Protein AF-X1DF07-F1 (afdb_monomer)

Sequence (150 aa):
TLLMLFEKPSLRTRISFETGMQQLGGHAIFYSIKDSPLGKKENISDTAKVASRFVNIIAARVFKRQDIWDLVKYADVPVINMLDDFAHPCQILGDFQTINEKKGRLDNFKLSYFGDANNNVTYDLMRMCAMFGLRMDVACPKNPDYSPDQ

Secondary structure (DSSP, 8-state):
-EEEEESS--HHHHHHHHHHHHHTT--EEEEESTTSSBTTTB-HHHHHHHHHTT-SEEEEE-S-HHHHHHHHHH-SS-EEEEE-SS--HHHHHHHHHHHHHHHS-SSS-EEEEES--SSHHHHHHHHHHHHHT-EEEEE--SSGGGSPP-

Organism: NCBI:txid412755

Solvent-accessible surface area (backbone atoms only — not comparable to full-atom values): 8248 Å² total; per-residue (Å²): 70,35,39,35,42,31,61,57,91,56,68,68,65,48,54,52,53,42,50,52,33,43,75,73,74,43,46,56,44,84,39,60,39,80,85,40,54,59,84,76,81,35,52,62,54,59,52,23,44,57,45,42,75,77,35,61,31,40,33,37,25,43,63,54,59,64,58,57,53,44,33,53,73,40,28,87,38,58,67,43,64,62,27,30,63,65,38,27,55,58,57,47,53,54,52,50,51,50,42,29,73,76,67,75,46,84,59,99,57,74,48,77,49,78,45,70,34,54,38,15,60,48,46,36,47,52,52,51,26,59,75,57,74,37,54,69,48,80,48,47,62,100,43,76,85,22,37,60,86,130

Nearest PDB structures (foldseek):
  4nf2-assembly1_C  TM=9.649E-01  e=4.521E-14  Bacillus anthracis str. 'Ames Ancestor'
  2p2g-assembly2_E  TM=9.588E-01  e=5.136E-14  Mycobacterium tuberculosis H37Rv
  7nnv-assembly2_F  TM=9.599E-01  e=7.533E-14  Mycobacterium tuberculosis H37Rv
  1vlv-assembly1_A  TM=9.461E-01  e=4.220E-13  Thermotoga maritima
  2otc-assembly1_A  TM=9.390E-01  e=5.420E-12  Escherichia coli BL21(DE3)

Structure (mmCIF, N/CA/C/O backbone):
data_AF-X1DF07-F1
#
_entry.id   AF-X1DF07-F1
#
loop_
_atom_site.group_PDB
_atom_site.id
_atom_site.type_symbol
_atom_site.label_atom_id
_atom_site.label_alt_id
_atom_site.label_comp_id
_atom_site.label_asym_id
_atom_site.label_entity_id
_atom_site.label_seq_id
_atom_site.pdbx_PDB_ins_code
_atom_site.Cartn_x
_atom_site.Cartn_y
_atom_site.Cartn_z
_atom_site.occupancy
_atom_site.B_iso_or_equiv
_atom_site.auth_seq_id
_atom_site.auth_comp_id
_atom_site.auth_asym_id
_atom_site.auth_atom_id
_atom_site.pdbx_PDB_model_num
ATOM 1 N N . THR A 1 1 ? 15.575 -7.405 -0.188 1.00 98.06 1 THR A N 1
ATOM 2 C CA . THR A 1 1 ? 15.433 -6.071 -0.806 1.00 98.06 1 THR A CA 1
ATOM 3 C C . THR A 1 1 ? 14.002 -5.822 -1.233 1.00 98.06 1 THR A C 1
ATOM 5 O O . THR A 1 1 ? 13.389 -6.724 -1.794 1.00 98.06 1 THR A O 1
ATOM 8 N N . LEU A 1 2 ? 13.481 -4.625 -0.966 1.00 98.69 2 LEU A N 1
ATOM 9 C CA . LEU A 1 2 ? 12.159 -4.136 -1.367 1.00 98.69 2 LEU A CA 1
ATOM 10 C C . LEU A 1 2 ? 12.318 -3.100 -2.490 1.00 98.69 2 LEU A C 1
ATOM 12 O O . LEU A 1 2 ? 13.014 -2.110 -2.288 1.00 98.69 2 LEU A O 1
ATOM 16 N N . LEU A 1 3 ? 11.675 -3.289 -3.642 1.00 98.31 3 LEU A N 1
ATOM 17 C CA . LEU A 1 3 ? 11.550 -2.239 -4.661 1.00 98.31 3 LEU A CA 1
ATOM 18 C C . LEU A 1 3 ? 10.260 -1.458 -4.428 1.00 98.31 3 LEU A C 1
ATOM 20 O O . LEU A 1 3 ? 9.189 -2.054 -4.416 1.00 98.31 3 LEU A O 1
ATOM 24 N N . MET A 1 4 ? 10.346 -0.138 -4.286 1.00 97.81 4 MET A N 1
ATOM 25 C CA . MET A 1 4 ? 9.187 0.733 -4.109 1.00 97.81 4 MET A CA 1
ATOM 26 C C . MET A 1 4 ? 8.986 1.621 -5.338 1.00 97.81 4 MET A C 1
ATOM 28 O O . MET A 1 4 ? 9.713 2.595 -5.540 1.00 97.81 4 MET A O 1
ATOM 32 N N . LEU A 1 5 ? 7.976 1.296 -6.138 1.00 96.25 5 LEU A N 1
ATOM 33 C CA . LEU A 1 5 ? 7.575 2.036 -7.328 1.00 96.25 5 LEU A CA 1
ATOM 34 C C . LEU A 1 5 ? 6.592 3.155 -6.952 1.00 96.25 5 LEU A C 1
ATOM 36 O O . LEU A 1 5 ? 5.535 2.890 -6.378 1.00 96.25 5 LEU A O 1
ATOM 40 N N . PHE A 1 6 ? 6.922 4.404 -7.286 1.00 96.00 6 PHE A N 1
ATOM 41 C CA . PHE A 1 6 ? 6.096 5.576 -6.986 1.00 96.00 6 PHE A CA 1
ATOM 42 C C . PHE A 1 6 ? 5.747 6.366 -8.245 1.00 96.00 6 PHE A C 1
ATOM 44 O O . PHE A 1 6 ? 6.590 7.053 -8.819 1.00 96.00 6 PHE A O 1
ATOM 51 N N . GLU A 1 7 ? 4.475 6.342 -8.621 1.00 93.38 7 GLU A N 1
ATOM 52 C CA . GLU A 1 7 ? 3.907 7.234 -9.633 1.00 93.38 7 GLU A CA 1
ATOM 53 C C . GLU A 1 7 ? 3.365 8.528 -9.002 1.00 93.38 7 GLU A C 1
ATOM 55 O O . GLU A 1 7 ? 3.517 9.619 -9.551 1.00 93.38 7 GLU A O 1
ATOM 60 N N . LYS A 1 8 ? 2.806 8.421 -7.786 1.00 88.12 8 LYS A N 1
ATOM 61 C CA . LYS A 1 8 ? 2.331 9.550 -6.969 1.00 88.12 8 LYS A CA 1
ATOM 62 C C . LYS A 1 8 ? 3.280 9.776 -5.788 1.00 88.12 8 LYS A C 1
ATOM 64 O O . LYS A 1 8 ? 3.489 8.837 -5.016 1.00 88.12 8 LYS A O 1
ATOM 69 N N . PRO A 1 9 ? 3.803 10.995 -5.562 1.00 89.00 9 PRO A N 1
ATOM 70 C CA . PRO A 1 9 ? 4.661 11.258 -4.410 1.00 89.00 9 PRO A CA 1
ATOM 71 C C . PRO A 1 9 ? 3.900 11.056 -3.087 1.00 89.00 9 PRO A C 1
ATOM 73 O O . PRO A 1 9 ? 2.706 11.341 -2.988 1.00 89.00 9 PRO A O 1
ATOM 76 N N . SER A 1 10 ? 4.588 10.558 -2.055 1.00 92.25 10 SER A N 1
ATOM 77 C CA . SER A 1 10 ? 4.038 10.419 -0.700 1.00 92.25 10 SER A CA 1
ATOM 78 C C . SER A 1 10 ? 5.143 10.341 0.345 1.00 92.25 10 SER A C 1
ATOM 80 O O . SER A 1 10 ? 5.956 9.418 0.322 1.00 92.25 10 SER A O 1
ATOM 82 N N . LEU A 1 11 ? 5.140 11.282 1.292 1.00 94.25 11 LEU A N 1
ATOM 83 C CA . LEU A 1 11 ? 6.105 11.303 2.391 1.00 94.25 11 LEU A CA 1
ATOM 84 C C . LEU A 1 11 ? 5.874 10.139 3.365 1.00 94.25 11 LEU A C 1
ATOM 86 O O . LEU A 1 11 ? 6.793 9.373 3.641 1.00 94.25 11 LEU A O 1
ATOM 90 N N . ARG A 1 12 ? 4.635 9.987 3.857 1.00 96.06 12 ARG A N 1
ATOM 91 C CA . ARG A 1 12 ? 4.288 8.992 4.887 1.00 96.06 12 ARG A CA 1
ATOM 92 C C . ARG A 1 12 ? 4.524 7.570 4.399 1.00 96.06 12 ARG A C 1
ATOM 94 O O . ARG A 1 12 ? 5.174 6.790 5.084 1.00 96.06 12 ARG A O 1
ATOM 101 N N . THR A 1 13 ? 4.034 7.252 3.203 1.00 95.75 13 THR A N 1
ATOM 102 C CA . THR A 1 13 ? 4.203 5.922 2.606 1.00 95.75 13 THR A CA 1
ATOM 103 C C . THR A 1 13 ? 5.678 5.606 2.395 1.00 95.75 13 THR A C 1
ATOM 105 O O . THR A 1 13 ? 6.125 4.541 2.793 1.00 95.75 13 THR A O 1
ATOM 108 N N . ARG A 1 14 ? 6.458 6.541 1.836 1.00 96.69 14 ARG A N 1
ATOM 109 C CA . ARG A 1 14 ? 7.886 6.313 1.608 1.00 96.69 14 ARG A CA 1
ATOM 110 C C . ARG A 1 14 ? 8.634 6.072 2.915 1.00 96.69 14 ARG A C 1
ATOM 112 O O . ARG A 1 14 ? 9.266 5.035 3.055 1.00 96.69 14 ARG A O 1
ATOM 119 N N . ILE A 1 15 ? 8.544 7.003 3.868 1.00 97.69 15 ILE A N 1
ATOM 120 C CA . ILE A 1 15 ? 9.321 6.913 5.111 1.00 97.69 15 ILE A CA 1
ATOM 121 C C . ILE A 1 15 ? 8.944 5.660 5.903 1.00 97.69 15 ILE A C 1
ATOM 123 O O . ILE A 1 15 ? 9.838 4.989 6.410 1.00 97.69 15 ILE A O 1
ATOM 127 N N . SER A 1 16 ? 7.653 5.319 5.994 1.00 98.00 16 SER A N 1
ATOM 128 C CA . SER A 1 16 ? 7.208 4.139 6.751 1.00 98.00 16 SER A CA 1
ATOM 129 C C . SER A 1 16 ? 7.721 2.829 6.153 1.00 98.00 16 SER A C 1
ATOM 131 O O . SER A 1 16 ? 8.286 2.022 6.886 1.00 98.00 16 SER A O 1
ATOM 133 N N . PHE A 1 17 ? 7.602 2.631 4.837 1.00 98.19 17 PHE A N 1
ATOM 134 C CA . PHE A 1 17 ? 8.099 1.417 4.182 1.00 98.19 17 PHE A CA 1
ATOM 135 C C . PHE A 1 17 ? 9.630 1.334 4.184 1.00 98.19 17 PHE A C 1
ATOM 137 O O . PHE A 1 17 ? 10.181 0.276 4.479 1.00 98.19 17 PHE A O 1
ATOM 144 N N . GLU A 1 18 ? 10.321 2.438 3.889 1.00 98.06 18 GLU A N 1
ATOM 145 C CA . GLU A 1 18 ? 11.787 2.491 3.859 1.00 98.06 18 GLU A CA 1
ATOM 146 C C . GLU A 1 18 ? 12.375 2.202 5.249 1.00 98.06 18 GLU A C 1
ATOM 148 O O . GLU A 1 18 ? 13.223 1.321 5.399 1.00 98.06 18 GLU A O 1
ATOM 153 N N . THR A 1 19 ? 11.846 2.865 6.284 1.00 98.31 19 THR A N 1
ATOM 154 C CA . THR A 1 19 ? 12.266 2.654 7.678 1.00 98.31 19 THR A CA 1
ATOM 155 C C . THR A 1 19 ? 11.912 1.250 8.158 1.00 98.31 19 THR A C 1
ATOM 157 O O . THR A 1 19 ? 12.758 0.585 8.749 1.00 98.31 19 THR A O 1
ATOM 160 N N . GLY A 1 20 ? 10.695 0.769 7.880 1.00 98.12 20 GLY A N 1
ATOM 161 C CA . GLY A 1 20 ? 10.261 -0.570 8.278 1.00 98.12 20 GLY A CA 1
ATOM 162 C C . GLY A 1 20 ? 11.125 -1.665 7.654 1.00 98.12 20 GLY A C 1
ATOM 163 O O . GLY A 1 20 ? 11.585 -2.562 8.356 1.00 98.12 20 GLY A O 1
ATOM 164 N N . MET A 1 21 ? 11.435 -1.559 6.357 1.00 98.31 21 MET A N 1
ATOM 165 C CA . MET A 1 21 ? 12.317 -2.518 5.689 1.00 98.31 21 MET A CA 1
ATOM 166 C C . MET A 1 21 ? 13.729 -2.502 6.283 1.00 98.31 21 MET A C 1
ATOM 168 O O . MET A 1 21 ? 14.307 -3.565 6.502 1.00 98.31 21 MET A O 1
ATOM 172 N N . GLN A 1 22 ? 14.271 -1.315 6.574 1.00 98.19 22 GLN A N 1
ATOM 173 C CA . GLN A 1 22 ? 15.583 -1.171 7.207 1.00 98.19 22 GLN A CA 1
ATOM 174 C C . GLN A 1 22 ? 15.609 -1.781 8.616 1.00 98.19 22 GLN A C 1
ATOM 176 O O . GLN A 1 22 ? 16.556 -2.480 8.969 1.00 98.19 22 GLN A O 1
ATOM 181 N N . GLN A 1 23 ? 14.568 -1.555 9.421 1.00 98.38 23 GLN A N 1
ATOM 182 C CA . GLN A 1 23 ? 14.448 -2.117 10.771 1.00 98.38 23 GLN A CA 1
ATOM 183 C C . GLN A 1 23 ? 14.338 -3.647 10.768 1.00 98.38 23 GLN A C 1
ATOM 185 O O . GLN A 1 23 ? 14.812 -4.294 11.696 1.00 98.38 23 GLN A O 1
ATOM 190 N N . LEU A 1 24 ? 13.781 -4.231 9.704 1.00 98.25 24 LEU A N 1
ATOM 191 C CA . LEU A 1 24 ? 13.751 -5.679 9.477 1.00 98.25 24 LEU A CA 1
ATOM 192 C C . LEU A 1 24 ? 15.082 -6.241 8.929 1.00 98.25 24 LEU A C 1
ATOM 194 O O . LEU A 1 24 ? 15.147 -7.414 8.567 1.00 98.25 24 LEU A O 1
ATOM 198 N N . GLY A 1 25 ? 16.141 -5.426 8.839 1.00 98.19 25 GLY A N 1
ATOM 199 C CA . GLY A 1 25 ? 17.454 -5.825 8.315 1.00 98.19 25 GLY A CA 1
ATOM 200 C C . GLY A 1 25 ? 17.528 -5.890 6.786 1.00 98.19 25 GLY A C 1
ATOM 201 O O . GLY A 1 25 ? 18.482 -6.432 6.228 1.00 98.19 25 GLY A O 1
ATOM 202 N N . GLY A 1 26 ? 16.516 -5.367 6.097 1.00 98.06 26 GLY A N 1
ATOM 203 C CA . GLY A 1 26 ? 16.467 -5.287 4.647 1.00 98.06 26 GLY A CA 1
ATOM 204 C C . GLY A 1 26 ? 16.985 -3.962 4.093 1.00 98.06 26 GLY A C 1
ATOM 205 O O . GLY A 1 26 ? 17.444 -3.083 4.808 1.00 98.06 26 GLY A O 1
ATOM 206 N N . HIS A 1 27 ? 16.851 -3.816 2.779 1.00 98.25 27 HIS A N 1
ATOM 207 C CA . HIS A 1 27 ? 17.113 -2.575 2.057 1.00 98.25 27 HIS A CA 1
ATOM 208 C C . HIS A 1 27 ? 15.914 -2.251 1.168 1.00 98.25 27 HIS A C 1
ATOM 210 O O . HIS A 1 27 ? 15.357 -3.166 0.548 1.00 98.25 27 HIS A O 1
ATOM 216 N N . ALA A 1 28 ? 15.527 -0.979 1.101 1.00 98.12 28 ALA A N 1
ATOM 217 C CA . ALA A 1 28 ? 14.440 -0.500 0.259 1.00 98.12 28 ALA A CA 1
ATOM 218 C C . ALA A 1 28 ? 14.970 0.445 -0.825 1.00 98.12 28 ALA A C 1
ATOM 220 O O . ALA A 1 28 ? 15.683 1.403 -0.542 1.00 98.12 28 ALA A O 1
ATOM 221 N N . ILE A 1 29 ? 14.595 0.171 -2.070 1.00 97.81 29 ILE A N 1
ATOM 222 C CA . ILE A 1 29 ? 14.946 0.961 -3.245 1.00 97.81 29 ILE A CA 1
ATOM 223 C C . ILE A 1 29 ? 13.752 1.851 -3.569 1.00 97.81 29 ILE A C 1
ATOM 225 O O . ILE A 1 29 ? 12.691 1.357 -3.947 1.00 97.81 29 ILE A O 1
ATOM 229 N N . PHE A 1 30 ? 13.921 3.164 -3.443 1.00 96.06 30 PHE A N 1
ATOM 230 C CA . PHE A 1 30 ? 12.945 4.126 -3.943 1.00 96.06 30 PHE A CA 1
ATOM 231 C C . PHE A 1 30 ? 13.112 4.312 -5.454 1.00 96.06 30 PHE A C 1
ATOM 233 O O . PHE A 1 30 ? 14.202 4.637 -5.922 1.00 96.06 30 PHE A O 1
ATOM 240 N N . TYR A 1 31 ? 12.024 4.161 -6.207 1.00 94.50 31 TYR A N 1
ATOM 241 C CA . TYR A 1 31 ? 12.024 4.325 -7.654 1.00 94.50 31 TYR A CA 1
ATOM 242 C C . TYR A 1 31 ? 10.841 5.188 -8.118 1.00 94.50 31 TYR A C 1
ATOM 244 O O . TYR A 1 31 ? 9.678 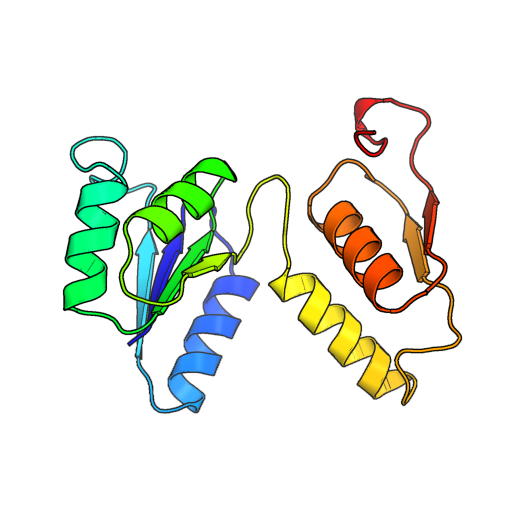4.793 -8.023 1.00 94.50 31 TYR A O 1
ATOM 252 N N . SER A 1 32 ? 11.143 6.387 -8.624 1.00 92.94 32 SER A N 1
ATOM 253 C CA . SER A 1 32 ? 10.154 7.314 -9.196 1.00 92.94 32 SER A CA 1
ATOM 254 C C . SER A 1 32 ? 9.778 6.879 -10.614 1.00 92.94 32 SER A C 1
ATOM 256 O 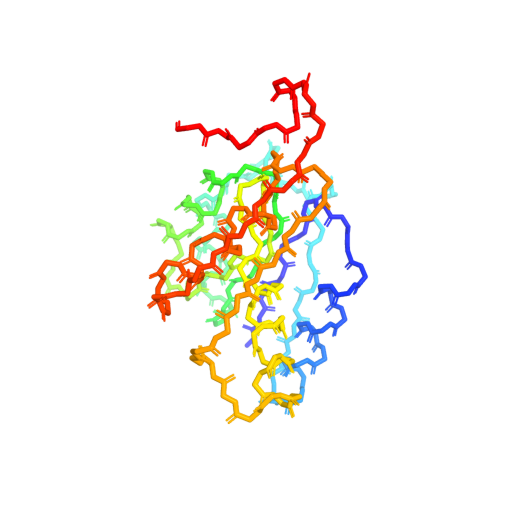O . SER A 1 32 ? 10.632 6.867 -11.498 1.00 92.94 32 SER A O 1
ATOM 258 N N . ILE A 1 33 ? 8.501 6.567 -10.855 1.00 89.75 33 ILE A N 1
ATOM 259 C CA . ILE A 1 33 ? 7.991 6.222 -12.194 1.00 89.75 33 ILE A CA 1
ATOM 260 C C . ILE A 1 33 ? 7.909 7.468 -13.086 1.00 89.75 33 ILE A C 1
ATOM 262 O O . ILE A 1 33 ? 8.121 7.382 -14.293 1.00 89.75 33 ILE A O 1
ATOM 266 N N . LYS A 1 34 ? 7.666 8.652 -12.509 1.00 81.00 34 LYS A N 1
ATOM 267 C CA . LYS A 1 34 ? 7.514 9.909 -13.266 1.00 81.00 34 LYS A CA 1
ATOM 268 C C . LYS A 1 34 ? 8.701 10.185 -14.202 1.00 81.00 34 LYS A C 1
ATOM 270 O O . LYS A 1 34 ? 8.518 10.631 -15.340 1.00 81.00 34 LYS A O 1
ATOM 275 N N . ASP A 1 35 ? 9.899 9.858 -13.728 1.00 77.69 35 ASP A N 1
ATOM 276 C CA . ASP A 1 35 ? 11.171 10.098 -14.414 1.00 77.69 35 ASP A CA 1
ATOM 277 C C . ASP A 1 35 ? 11.754 8.813 -15.039 1.00 77.69 35 ASP A C 1
ATOM 279 O O . ASP A 1 35 ? 12.877 8.807 -15.539 1.00 77.69 35 ASP A O 1
ATOM 283 N N . SER A 1 36 ? 10.985 7.719 -15.030 1.00 81.19 36 SER A N 1
ATOM 284 C CA . SER A 1 36 ? 11.397 6.388 -15.482 1.00 81.19 36 SER A CA 1
ATOM 285 C C . SER A 1 36 ? 11.096 6.139 -16.971 1.00 81.19 36 SER A C 1
ATOM 287 O O . SER A 1 36 ? 10.208 6.778 -17.552 1.00 81.19 36 SER A O 1
ATOM 289 N N . PRO A 1 37 ? 11.802 5.186 -17.617 1.00 79.38 37 PRO A N 1
ATOM 290 C CA . PRO A 1 37 ? 11.363 4.585 -18.876 1.00 79.38 37 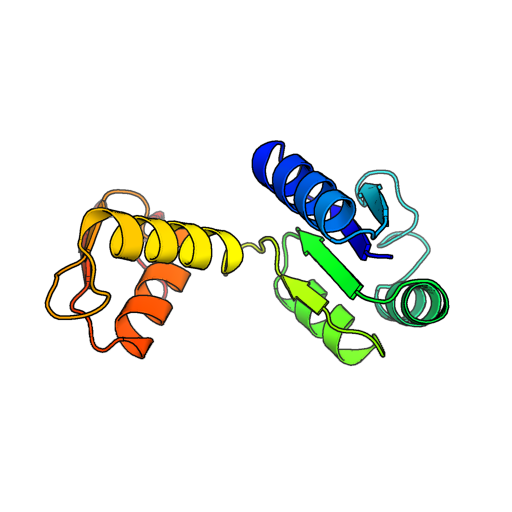PRO A CA 1
ATOM 291 C C . PRO A 1 37 ? 10.061 3.769 -18.766 1.00 79.38 37 PRO A C 1
ATOM 293 O O . PRO A 1 37 ? 9.454 3.506 -19.807 1.00 79.38 37 PRO A O 1
ATOM 296 N N . LEU A 1 38 ? 9.617 3.376 -17.568 1.00 79.81 38 LEU A N 1
ATOM 297 C CA . LEU A 1 38 ? 8.376 2.625 -17.357 1.00 79.81 38 LEU A CA 1
ATOM 298 C C . LEU A 1 38 ? 7.163 3.419 -17.871 1.00 79.81 38 LEU A C 1
ATOM 300 O O . LEU A 1 38 ? 6.980 4.588 -17.538 1.00 79.81 38 LEU A O 1
ATOM 304 N N . GLY A 1 39 ? 6.351 2.789 -18.721 1.00 72.62 39 GLY A N 1
ATOM 305 C CA . GLY A 1 39 ? 5.205 3.416 -19.388 1.00 72.62 39 GLY A CA 1
ATOM 306 C C . GLY A 1 39 ? 5.564 4.247 -20.629 1.00 72.62 39 GLY A C 1
ATOM 307 O O . GLY A 1 39 ? 4.668 4.762 -21.294 1.00 72.62 39 GLY A O 1
ATOM 308 N N . LYS A 1 40 ? 6.857 4.369 -20.969 1.00 78.38 40 LYS A N 1
ATOM 309 C CA . LYS A 1 40 ? 7.349 5.063 -22.177 1.00 78.38 40 LYS A CA 1
ATOM 310 C C . LYS A 1 40 ? 8.116 4.123 -23.105 1.00 78.38 40 LYS A C 1
ATOM 312 O O . LYS A 1 40 ? 7.778 3.998 -24.276 1.00 78.38 40 LYS A O 1
ATOM 317 N N . LYS A 1 41 ? 9.173 3.498 -22.583 1.00 78.12 41 LYS A N 1
ATOM 318 C CA . LYS A 1 41 ? 10.066 2.567 -23.292 1.00 78.12 41 LYS A CA 1
ATOM 319 C C . LYS A 1 41 ? 9.994 1.147 -22.736 1.00 78.12 41 LYS A C 1
ATOM 321 O O . LYS A 1 41 ? 10.233 0.206 -23.479 1.00 78.12 41 LYS A O 1
ATOM 326 N N . GLU A 1 42 ? 9.661 1.004 -21.456 1.00 85.81 42 GLU A N 1
ATOM 327 C CA . GLU A 1 42 ? 9.489 -0.283 -20.782 1.00 85.81 42 GLU A CA 1
ATOM 328 C C . GLU A 1 42 ? 8.019 -0.483 -20.411 1.00 85.81 42 GLU A C 1
ATOM 330 O O . GLU A 1 42 ? 7.336 0.459 -19.999 1.00 85.81 42 GLU A O 1
ATOM 335 N N . ASN A 1 43 ? 7.524 -1.709 -20.564 1.00 90.25 43 ASN A N 1
ATOM 336 C CA . ASN A 1 43 ? 6.184 -2.085 -20.123 1.00 90.25 43 ASN A CA 1
ATOM 337 C C . ASN A 1 43 ? 6.234 -2.717 -18.718 1.00 90.25 43 ASN A C 1
ATOM 339 O O . ASN A 1 43 ? 7.279 -3.183 -18.265 1.00 90.25 43 ASN A O 1
ATOM 343 N N . ILE A 1 44 ? 5.082 -2.761 -18.041 1.00 93.25 44 ILE A N 1
ATOM 344 C CA . ILE A 1 44 ? 4.962 -3.313 -16.681 1.00 93.25 44 ILE A CA 1
ATOM 345 C C . ILE A 1 44 ? 5.409 -4.782 -16.618 1.00 93.25 44 ILE A C 1
ATOM 347 O O . ILE A 1 44 ? 6.040 -5.173 -15.640 1.00 93.25 44 ILE A O 1
ATOM 351 N N . SER A 1 45 ? 5.145 -5.584 -17.659 1.00 95.31 45 SER A N 1
ATOM 352 C CA . SER A 1 45 ? 5.574 -6.991 -17.726 1.00 95.31 45 SER A CA 1
ATOM 353 C C . SER A 1 45 ? 7.090 -7.125 -17.620 1.00 95.31 45 SER A C 1
ATOM 355 O O . SER A 1 45 ? 7.586 -7.913 -16.817 1.00 95.31 45 SER A O 1
ATOM 357 N N . ASP A 1 46 ? 7.828 -6.366 -18.425 1.00 94.00 46 ASP A N 1
ATOM 358 C CA . ASP A 1 46 ? 9.281 -6.478 -18.505 1.00 94.00 46 ASP A CA 1
ATOM 359 C C . ASP A 1 46 ? 9.920 -5.968 -17.217 1.00 94.00 46 ASP A C 1
ATOM 361 O O . ASP A 1 46 ? 10.763 -6.652 -16.635 1.00 94.00 46 ASP A O 1
ATOM 365 N N . THR A 1 47 ? 9.445 -4.836 -16.694 1.00 93.81 47 THR A N 1
ATOM 366 C CA . THR A 1 47 ? 9.909 -4.312 -15.407 1.00 93.81 47 THR A CA 1
ATOM 367 C C . THR A 1 47 ? 9.612 -5.277 -14.258 1.00 93.81 47 THR A C 1
ATOM 369 O O . THR A 1 47 ? 10.495 -5.510 -13.436 1.00 93.81 47 THR A O 1
ATOM 372 N N . ALA A 1 48 ? 8.423 -5.891 -14.202 1.00 96.56 48 ALA A N 1
ATOM 373 C CA . ALA A 1 48 ? 8.071 -6.866 -13.166 1.00 96.56 48 ALA A CA 1
ATOM 374 C C . ALA A 1 48 ? 8.977 -8.106 -13.210 1.00 96.56 48 ALA A C 1
ATOM 376 O O . ALA A 1 48 ? 9.523 -8.511 -12.178 1.00 96.56 48 ALA A O 1
ATOM 377 N N . LYS A 1 49 ? 9.191 -8.673 -14.404 1.00 97.12 49 LYS A N 1
ATOM 378 C CA . LYS A 1 49 ? 10.056 -9.844 -14.610 1.00 97.12 49 LYS A CA 1
ATOM 379 C C . LYS A 1 49 ? 11.503 -9.545 -14.240 1.00 97.12 49 LYS A C 1
ATOM 381 O O . LYS A 1 49 ? 12.117 -10.309 -13.503 1.00 97.12 49 LYS A O 1
ATOM 386 N N . VAL A 1 50 ? 12.043 -8.419 -14.711 1.00 95.81 50 VAL A N 1
ATOM 387 C CA . VAL A 1 50 ? 13.419 -8.000 -14.413 1.00 95.81 50 VAL A CA 1
ATOM 388 C C . VAL A 1 50 ? 13.57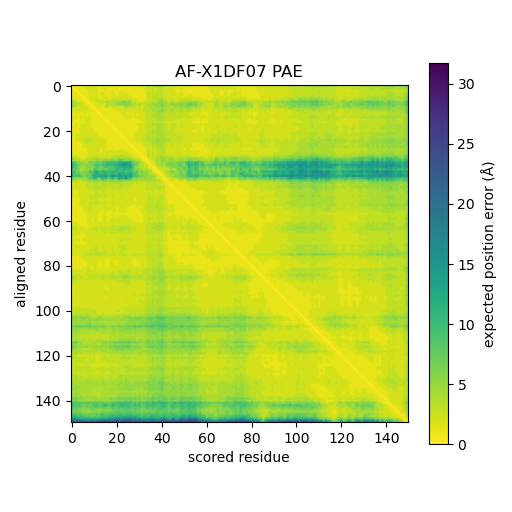9 -7.730 -12.919 1.00 95.81 50 VAL A C 1
ATOM 390 O O . VAL A 1 50 ? 14.482 -8.286 -12.299 1.00 95.81 50 VAL A O 1
ATOM 393 N N . ALA A 1 51 ? 12.682 -6.952 -12.305 1.00 96.88 51 ALA A N 1
ATOM 394 C CA . ALA A 1 51 ? 12.741 -6.642 -10.877 1.00 96.88 51 ALA A CA 1
ATOM 395 C C . ALA A 1 51 ? 12.701 -7.909 -10.012 1.00 96.88 51 ALA A C 1
ATOM 397 O O . ALA A 1 51 ? 13.507 -8.042 -9.090 1.00 96.88 51 ALA A O 1
ATOM 398 N N . SER A 1 52 ? 11.843 -8.875 -10.352 1.00 98.25 52 SER A N 1
ATOM 399 C CA . SER A 1 52 ? 11.724 -10.156 -9.635 1.00 98.25 52 SER A CA 1
ATOM 400 C C . SER A 1 52 ? 13.025 -10.970 -9.617 1.00 98.25 52 SER A C 1
ATOM 402 O O . SER A 1 52 ? 13.199 -11.844 -8.770 1.00 98.25 52 SER A O 1
ATOM 404 N N . ARG A 1 53 ? 13.980 -10.689 -10.516 1.00 98.25 53 ARG A N 1
ATOM 405 C CA . ARG A 1 53 ? 15.308 -11.320 -10.497 1.00 98.25 53 ARG A CA 1
ATOM 406 C C . ARG A 1 53 ? 16.284 -10.701 -9.499 1.00 98.25 53 ARG A C 1
ATOM 408 O O . ARG A 1 53 ? 17.278 -11.346 -9.175 1.00 98.25 53 ARG A O 1
ATOM 415 N N . PHE A 1 54 ? 16.005 -9.495 -9.007 1.00 98.25 54 PHE A N 1
ATOM 416 C CA . PHE A 1 54 ? 16.923 -8.715 -8.171 1.00 98.25 54 PHE A CA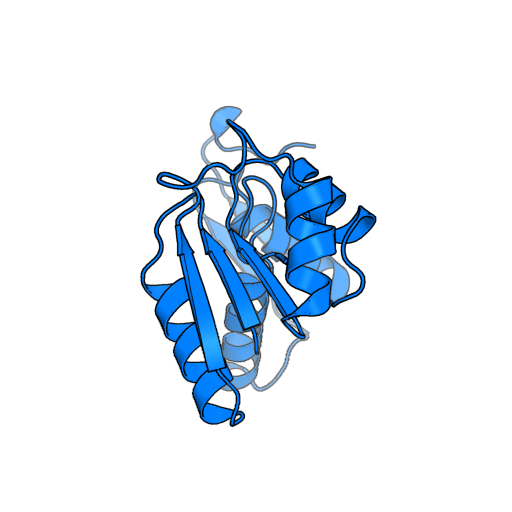 1
ATOM 417 C C . PHE A 1 54 ? 16.377 -8.378 -6.782 1.00 98.25 54 PHE A C 1
ATOM 419 O O . PHE A 1 54 ? 17.160 -8.160 -5.857 1.00 98.25 54 PHE A O 1
ATOM 426 N N . VAL A 1 55 ? 15.054 -8.309 -6.616 1.00 98.62 55 VAL A N 1
ATOM 427 C CA . VAL A 1 55 ? 14.416 -7.965 -5.337 1.00 98.62 55 VAL A CA 1
ATOM 428 C C . VAL A 1 55 ? 13.558 -9.104 -4.804 1.00 98.62 55 VAL A C 1
ATOM 430 O O . VAL A 1 55 ? 13.271 -10.060 -5.510 1.00 98.62 55 VAL A O 1
ATOM 433 N N . ASN A 1 56 ? 13.164 -9.013 -3.532 1.00 98.50 56 ASN A N 1
ATOM 434 C CA . ASN A 1 56 ? 12.349 -10.030 -2.863 1.00 98.50 56 ASN A CA 1
ATOM 435 C C . ASN A 1 56 ? 10.882 -9.623 -2.726 1.00 98.50 56 ASN A C 1
ATOM 437 O O . ASN A 1 56 ? 10.056 -10.477 -2.436 1.00 98.50 56 ASN A O 1
ATOM 441 N N . ILE A 1 57 ? 10.577 -8.328 -2.846 1.00 98.62 57 ILE A N 1
ATOM 442 C CA . ILE A 1 57 ? 9.234 -7.757 -2.712 1.00 98.62 57 ILE A CA 1
ATOM 443 C C . ILE A 1 57 ? 9.161 -6.537 -3.631 1.00 98.62 57 ILE A C 1
ATOM 445 O O . ILE A 1 57 ? 10.121 -5.762 -3.709 1.00 98.62 57 ILE A O 1
ATOM 449 N N . ILE A 1 58 ? 8.019 -6.348 -4.284 1.00 98.62 58 ILE A N 1
ATOM 450 C CA . ILE A 1 58 ? 7.676 -5.124 -5.006 1.00 98.62 58 ILE A CA 1
A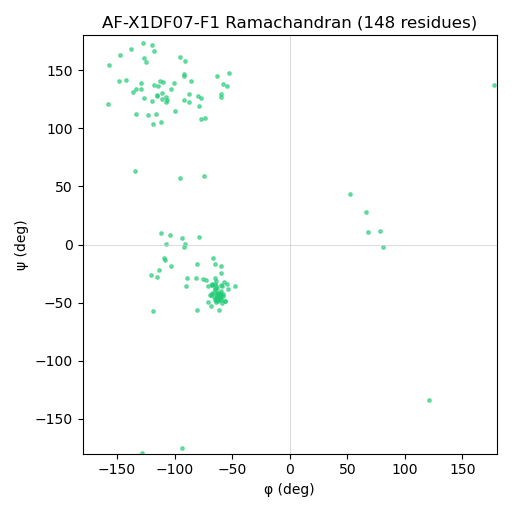TOM 451 C C . ILE A 1 58 ? 6.540 -4.440 -4.244 1.00 98.62 58 ILE A C 1
ATOM 453 O O . ILE A 1 58 ? 5.540 -5.061 -3.913 1.00 98.62 58 ILE A O 1
ATOM 457 N N . ALA A 1 59 ? 6.669 -3.153 -3.961 1.00 98.25 59 ALA A N 1
ATOM 458 C CA . ALA A 1 59 ? 5.581 -2.325 -3.465 1.00 98.25 59 ALA A CA 1
ATOM 459 C C . ALA A 1 59 ? 5.316 -1.216 -4.478 1.00 98.25 59 ALA A C 1
ATOM 461 O O . ALA A 1 59 ? 6.258 -0.617 -4.998 1.00 98.25 59 ALA A O 1
ATOM 462 N N . ALA A 1 60 ? 4.051 -0.928 -4.767 1.00 97.44 60 ALA A N 1
ATOM 463 C CA . ALA A 1 60 ? 3.689 0.026 -5.808 1.00 97.44 60 ALA A CA 1
ATOM 464 C C . ALA A 1 60 ? 2.617 1.012 -5.339 1.00 97.44 60 ALA A C 1
ATOM 466 O O . ALA A 1 60 ? 1.624 0.630 -4.723 1.00 97.44 60 ALA A O 1
ATOM 467 N N . ARG A 1 61 ? 2.843 2.295 -5.636 1.00 96.94 61 ARG A N 1
ATOM 468 C CA . ARG A 1 61 ? 1.885 3.394 -5.483 1.00 96.94 61 ARG A CA 1
ATOM 469 C C . ARG A 1 61 ? 1.633 4.005 -6.856 1.00 96.94 61 ARG A C 1
ATOM 471 O O . ARG A 1 61 ? 2.478 4.754 -7.350 1.00 96.94 61 ARG A O 1
ATOM 478 N N . VAL A 1 62 ? 0.488 3.687 -7.440 1.00 95.06 62 VAL A N 1
ATOM 479 C CA . VAL A 1 62 ? 0.130 3.974 -8.841 1.00 95.06 62 VAL A CA 1
ATOM 480 C C . VAL A 1 62 ? -1.209 4.707 -8.914 1.00 95.06 62 VAL A C 1
ATOM 482 O O . VAL A 1 62 ? -1.864 4.899 -7.890 1.00 95.06 62 VAL A O 1
ATOM 485 N N . PHE A 1 63 ? -1.620 5.159 -10.098 1.00 93.38 63 PHE A N 1
ATOM 486 C CA . PHE A 1 63 ? -3.005 5.609 -10.299 1.00 93.38 63 PHE A CA 1
ATOM 487 C C . PHE A 1 63 ? -3.940 4.418 -10.526 1.00 93.38 63 PHE A C 1
ATOM 489 O O . PHE A 1 63 ? -4.899 4.206 -9.783 1.00 93.38 63 PHE A O 1
ATOM 496 N N . LYS A 1 64 ? -3.646 3.593 -11.536 1.00 94.00 64 LYS A N 1
ATOM 497 C CA . LYS A 1 64 ? -4.575 2.562 -11.999 1.00 94.00 64 LYS A CA 1
ATOM 498 C C . LYS A 1 64 ? -4.406 1.272 -11.213 1.00 94.00 64 LYS A C 1
ATOM 500 O O . LYS A 1 64 ? -3.333 0.678 -11.184 1.00 94.00 64 LYS A O 1
ATOM 505 N N . ARG A 1 65 ? -5.519 0.743 -10.704 1.00 94.75 65 ARG A N 1
ATOM 506 C CA . ARG A 1 65 ? -5.566 -0.600 -10.104 1.00 94.75 65 ARG A CA 1
ATOM 507 C C . ARG A 1 65 ? -5.092 -1.703 -11.064 1.00 94.75 65 ARG A C 1
ATOM 509 O O . ARG A 1 65 ? -4.496 -2.679 -10.622 1.00 94.75 65 ARG A O 1
ATOM 516 N N . GLN A 1 66 ? -5.316 -1.536 -12.370 1.00 95.81 66 GLN A N 1
ATOM 517 C CA . GLN A 1 66 ? -4.836 -2.485 -13.380 1.00 95.81 66 GLN A CA 1
ATOM 518 C C . GLN A 1 66 ? -3.308 -2.630 -13.356 1.00 95.81 66 GLN A C 1
ATOM 520 O O . GLN A 1 66 ? -2.816 -3.737 -13.531 1.00 95.81 66 GLN A O 1
ATOM 525 N N . ASP A 1 67 ? -2.565 -1.561 -13.061 1.00 95.12 67 ASP A N 1
ATOM 526 C CA . ASP A 1 67 ? -1.102 -1.614 -13.022 1.00 95.12 67 ASP A CA 1
ATOM 527 C C . ASP A 1 67 ? -0.617 -2.495 -11.857 1.00 95.12 67 ASP A C 1
ATOM 529 O O . ASP A 1 67 ? 0.346 -3.246 -12.004 1.00 95.12 67 ASP A O 1
ATOM 533 N N . ILE A 1 68 ? -1.326 -2.485 -10.717 1.00 97.12 68 ILE A N 1
ATOM 534 C CA . ILE A 1 68 ? -1.086 -3.431 -9.614 1.00 97.12 68 ILE A CA 1
ATOM 535 C C . ILE A 1 68 ? -1.363 -4.869 -10.061 1.00 97.12 68 ILE A C 1
ATOM 537 O O . ILE A 1 68 ? -0.567 -5.763 -9.780 1.00 97.12 68 ILE A O 1
ATOM 541 N N . TRP A 1 69 ? -2.479 -5.112 -10.751 1.00 97.44 69 TRP A N 1
ATOM 542 C CA . TRP A 1 69 ? -2.830 -6.453 -11.229 1.00 97.44 69 TRP A CA 1
ATOM 543 C C . TRP A 1 69 ? -1.846 -6.981 -12.270 1.00 97.44 69 TRP A C 1
ATOM 545 O O . TRP A 1 69 ? -1.487 -8.155 -12.229 1.00 97.44 69 TRP A O 1
ATOM 555 N N . ASP A 1 70 ? -1.360 -6.120 -13.159 1.00 97.19 70 ASP A N 1
ATOM 556 C CA . ASP A 1 70 ? -0.341 -6.476 -14.138 1.00 97.19 70 ASP A CA 1
ATOM 557 C C . ASP A 1 70 ? 0.997 -6.773 -13.450 1.00 97.19 70 ASP A C 1
ATOM 559 O O . ASP A 1 70 ? 1.629 -7.779 -13.770 1.00 97.19 70 ASP A O 1
ATOM 563 N N . LEU A 1 71 ? 1.401 -5.979 -12.449 1.00 97.62 71 LEU A N 1
ATOM 564 C CA . LEU A 1 71 ? 2.571 -6.294 -11.621 1.00 97.62 71 LEU A CA 1
ATOM 565 C C . LEU A 1 71 ? 2.431 -7.675 -10.968 1.00 97.62 71 LEU A C 1
ATOM 567 O O . LEU A 1 71 ? 3.346 -8.483 -11.079 1.00 97.62 71 LEU A O 1
ATOM 571 N N . VAL A 1 72 ? 1.286 -7.975 -10.345 1.00 97.81 72 VAL A N 1
ATOM 572 C CA . VAL A 1 72 ? 1.012 -9.291 -9.736 1.00 97.81 72 VAL A CA 1
ATOM 573 C C . VAL A 1 72 ? 1.071 -10.414 -10.772 1.00 97.81 72 VAL A C 1
ATOM 575 O O . VAL A 1 72 ? 1.594 -11.485 -10.484 1.00 97.81 72 VAL A O 1
ATOM 578 N N . LYS A 1 73 ? 0.546 -10.185 -11.979 1.00 98.25 73 LYS A N 1
ATOM 579 C CA . LYS A 1 73 ? 0.508 -11.189 -13.048 1.00 98.25 73 LYS A CA 1
ATOM 580 C C . LYS A 1 73 ? 1.901 -11.581 -13.547 1.00 98.25 73 LYS A C 1
ATOM 582 O O . LYS A 1 73 ? 2.081 -12.719 -13.975 1.00 98.25 73 LYS A O 1
ATOM 587 N N . TYR A 1 74 ? 2.845 -10.642 -13.570 1.00 98.19 74 TYR A N 1
ATOM 588 C CA . TYR A 1 74 ? 4.162 -10.842 -14.186 1.00 98.19 74 TYR A CA 1
ATOM 589 C C . TYR A 1 74 ? 5.323 -10.937 -13.187 1.00 98.19 74 TYR A C 1
ATOM 591 O O . TYR A 1 74 ? 6.425 -11.291 -13.604 1.00 98.19 74 TYR A O 1
ATOM 599 N N . ALA A 1 75 ? 5.115 -10.602 -11.912 1.00 98.12 75 ALA A N 1
ATOM 600 C CA . ALA A 1 75 ? 6.130 -10.728 -10.874 1.00 98.12 75 ALA A CA 1
ATOM 601 C C . ALA A 1 75 ? 6.150 -12.136 -10.261 1.00 98.12 75 ALA A C 1
ATOM 603 O O . ALA A 1 75 ? 5.107 -12.705 -9.955 1.00 98.12 75 ALA A O 1
ATOM 604 N N . ASP A 1 76 ? 7.353 -12.642 -9.986 1.00 98.12 76 ASP A N 1
ATOM 605 C CA . ASP A 1 76 ? 7.567 -13.908 -9.261 1.00 98.12 76 ASP A CA 1
ATOM 606 C C . ASP A 1 76 ? 7.767 -13.684 -7.747 1.00 98.12 76 ASP A C 1
ATOM 608 O O . ASP A 1 76 ? 8.097 -14.603 -6.996 1.00 98.12 76 ASP A O 1
ATOM 612 N N . VAL A 1 77 ? 7.601 -12.441 -7.285 1.00 98.62 77 VAL A N 1
ATOM 613 C CA . VAL A 1 77 ? 7.753 -12.018 -5.887 1.00 98.62 77 VAL A CA 1
ATOM 614 C C . VAL A 1 77 ? 6.489 -11.311 -5.392 1.00 98.62 77 VAL A C 1
ATOM 616 O O . VAL A 1 77 ? 5.742 -10.769 -6.208 1.00 98.62 77 VAL A O 1
ATOM 619 N N . PRO A 1 78 ? 6.230 -11.263 -4.069 1.00 98.62 78 PRO A N 1
ATOM 620 C CA . PRO A 1 78 ? 5.059 -10.583 -3.530 1.00 98.62 78 PRO A CA 1
ATOM 621 C C . PRO A 1 78 ? 4.959 -9.124 -3.980 1.00 98.62 78 PRO A C 1
ATOM 623 O O . PRO A 1 78 ? 5.945 -8.378 -3.933 1.00 98.62 78 PRO A O 1
ATOM 626 N N . VAL A 1 79 ? 3.744 -8.718 -4.356 1.00 98.56 79 VAL A N 1
ATOM 627 C CA . VAL A 1 79 ? 3.410 -7.338 -4.718 1.00 98.56 79 VAL A CA 1
ATOM 628 C C . VAL A 1 79 ? 2.499 -6.726 -3.656 1.00 98.56 79 VAL A C 1
ATOM 630 O O . VAL A 1 79 ? 1.444 -7.272 -3.341 1.00 98.56 79 VAL A O 1
ATOM 633 N N . ILE A 1 80 ? 2.898 -5.577 -3.110 1.00 98.44 80 ILE A N 1
ATOM 634 C CA . ILE A 1 80 ? 2.142 -4.817 -2.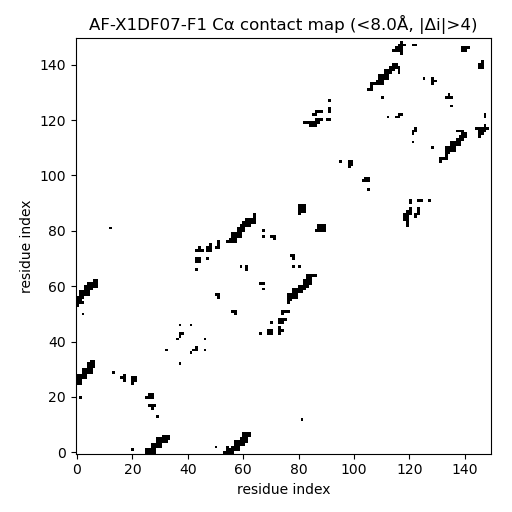110 1.00 98.44 80 ILE A CA 1
ATOM 635 C C . ILE A 1 80 ? 1.559 -3.561 -2.760 1.00 98.44 80 ILE A C 1
ATOM 637 O O . ILE A 1 80 ? 2.294 -2.711 -3.268 1.00 98.44 80 ILE A O 1
ATOM 641 N N . ASN A 1 81 ? 0.237 -3.408 -2.691 1.00 98.06 81 ASN A N 1
ATOM 642 C CA . ASN A 1 81 ? -0.430 -2.168 -3.074 1.00 98.06 81 ASN A CA 1
ATOM 643 C C . ASN A 1 81 ? -0.270 -1.116 -1.968 1.00 98.06 81 ASN A C 1
ATOM 645 O O . ASN A 1 81 ? -0.886 -1.215 -0.907 1.00 98.06 81 ASN A O 1
ATOM 649 N N . MET A 1 82 ? 0.553 -0.099 -2.217 1.00 97.38 82 MET A N 1
ATOM 650 C CA . MET A 1 82 ? 0.733 1.017 -1.292 1.00 97.38 82 MET A CA 1
ATOM 651 C C . MET A 1 82 ? -0.369 2.070 -1.417 1.00 97.38 82 MET A C 1
ATOM 653 O O . MET A 1 82 ? -0.617 2.773 -0.436 1.00 97.38 82 MET A O 1
ATOM 657 N N . LEU A 1 83 ? -0.958 2.221 -2.607 1.00 96.38 83 LEU A N 1
ATOM 658 C CA . LEU A 1 83 ? -2.160 2.998 -2.932 1.00 96.38 83 LEU A CA 1
ATOM 659 C C . LEU A 1 83 ? -2.401 2.917 -4.450 1.00 96.38 83 LEU A C 1
ATOM 661 O O . LEU A 1 83 ? -1.466 3.119 -5.229 1.00 96.38 83 LEU A O 1
ATOM 665 N N . ASP A 1 84 ? -3.659 2.739 -4.838 1.00 95.38 84 ASP A N 1
ATOM 666 C CA . ASP A 1 84 ? -4.198 3.078 -6.156 1.00 95.38 84 ASP A CA 1
ATOM 667 C C . ASP A 1 84 ? -5.460 3.948 -5.995 1.00 95.38 84 ASP A C 1
ATOM 669 O O . ASP A 1 84 ? -5.838 4.312 -4.875 1.00 95.38 84 ASP A O 1
ATOM 673 N N . ASP A 1 85 ? -6.100 4.354 -7.090 1.00 92.38 85 ASP A N 1
ATOM 674 C CA . ASP A 1 85 ? -7.284 5.220 -7.021 1.00 92.38 85 ASP A CA 1
ATOM 675 C C . ASP A 1 85 ? -8.513 4.531 -6.372 1.00 92.38 85 ASP A C 1
ATOM 677 O O . ASP A 1 85 ? -9.455 5.211 -5.974 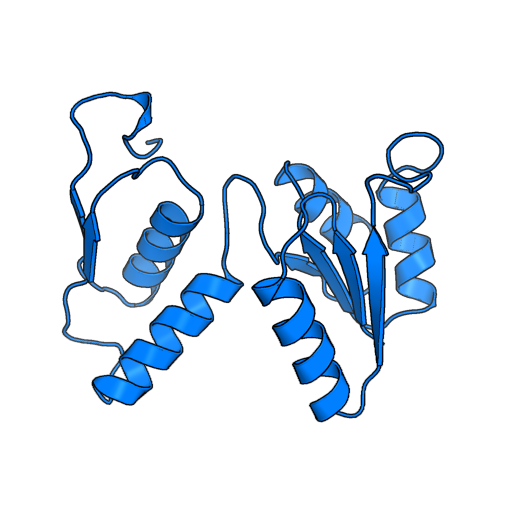1.00 92.38 85 ASP A O 1
ATOM 681 N N . PHE A 1 86 ? -8.488 3.207 -6.168 1.00 92.25 86 PHE A N 1
ATOM 682 C CA . PHE A 1 86 ? -9.585 2.403 -5.613 1.00 92.25 86 PHE A CA 1
ATOM 683 C C . PHE A 1 86 ? -9.298 1.768 -4.236 1.00 92.25 86 PHE A C 1
ATOM 685 O O . PHE A 1 86 ? -10.232 1.413 -3.508 1.00 92.25 86 PHE A O 1
ATOM 692 N N . ALA A 1 87 ? -8.028 1.596 -3.868 1.00 94.69 87 ALA A N 1
ATOM 693 C CA . ALA A 1 87 ? -7.611 0.951 -2.626 1.00 94.69 87 ALA A CA 1
ATOM 694 C C . ALA A 1 87 ? -6.379 1.625 -1.992 1.00 94.69 87 ALA A C 1
ATOM 696 O O . ALA A 1 87 ? -5.439 2.050 -2.664 1.00 94.69 87 ALA A O 1
ATOM 697 N N . HIS A 1 88 ? -6.382 1.707 -0.665 1.00 96.38 88 HIS A N 1
ATOM 698 C CA . HIS A 1 88 ? -5.262 2.102 0.178 1.00 96.38 88 HIS A CA 1
ATOM 699 C C . HIS A 1 88 ? -5.117 1.145 1.388 1.00 96.38 88 HIS A C 1
ATOM 701 O O . HIS A 1 88 ? -5.205 1.569 2.546 1.00 96.38 88 HIS A O 1
ATOM 707 N N . PRO A 1 89 ? -4.826 -0.149 1.163 1.00 96.94 89 PRO A N 1
ATOM 708 C CA . PRO A 1 89 ? -5.004 -1.180 2.189 1.00 96.94 89 PRO A CA 1
ATOM 709 C C . PRO A 1 89 ? -4.035 -1.021 3.365 1.00 96.94 89 PRO A C 1
ATOM 711 O O . PRO A 1 89 ? -4.397 -1.253 4.516 1.00 96.94 89 PRO A O 1
ATOM 714 N N . CYS A 1 90 ? -2.807 -0.560 3.104 1.00 97.50 90 CYS A N 1
ATOM 715 C CA . CYS A 1 90 ? -1.816 -0.322 4.153 1.00 97.50 90 CYS A CA 1
ATOM 716 C C . CYS A 1 90 ? -2.232 0.785 5.133 1.00 97.50 90 CYS A C 1
ATOM 718 O O . CYS A 1 90 ? -1.882 0.702 6.307 1.00 97.50 90 CYS A O 1
ATOM 720 N N . GLN A 1 91 ? -2.982 1.797 4.676 1.00 97.19 91 GLN A N 1
ATOM 721 C CA . GLN A 1 91 ? -3.533 2.816 5.572 1.00 97.19 91 GLN A CA 1
ATOM 722 C C . GLN A 1 91 ? -4.531 2.173 6.534 1.00 97.19 91 GLN A C 1
ATOM 724 O O . GLN A 1 91 ? -4.418 2.361 7.740 1.00 97.19 91 GLN A O 1
ATOM 729 N N . ILE A 1 92 ? -5.443 1.349 6.013 1.00 97.62 92 ILE A N 1
ATOM 730 C CA . ILE A 1 92 ? -6.508 0.744 6.819 1.00 97.62 92 ILE A CA 1
ATOM 731 C C . ILE A 1 92 ? -5.957 -0.266 7.824 1.00 97.62 92 ILE A C 1
ATOM 733 O O . ILE A 1 92 ? -6.449 -0.344 8.948 1.00 97.62 92 ILE A O 1
ATOM 737 N N . LEU A 1 93 ? -4.891 -0.990 7.473 1.00 97.56 93 LEU A N 1
ATOM 738 C CA . LEU A 1 93 ? -4.164 -1.813 8.442 1.00 97.56 93 LEU A CA 1
ATOM 739 C C . LEU A 1 93 ? -3.602 -0.968 9.597 1.00 97.56 93 LEU A C 1
ATOM 741 O O . LEU A 1 93 ? -3.750 -1.359 10.753 1.00 97.56 93 LEU A O 1
ATOM 745 N N . GLY A 1 94 ? -3.024 0.204 9.310 1.00 97.75 94 GLY A N 1
ATOM 746 C CA . GLY A 1 94 ? -2.563 1.144 10.339 1.00 97.75 94 GLY A CA 1
ATOM 747 C C . GLY A 1 94 ? -3.702 1.722 11.189 1.00 97.75 94 GLY A C 1
ATOM 748 O O . GLY A 1 94 ? -3.573 1.842 12.411 1.00 97.75 94 GLY A O 1
ATOM 749 N N . ASP A 1 95 ? -4.846 2.019 10.569 1.00 97.69 95 ASP A N 1
ATOM 750 C CA . ASP A 1 95 ? -6.038 2.506 11.269 1.00 97.69 95 ASP A CA 1
ATOM 751 C C . ASP A 1 95 ? -6.573 1.444 12.242 1.00 97.69 95 ASP A C 1
ATOM 753 O O . ASP A 1 95 ? -6.833 1.734 13.412 1.00 97.69 95 ASP A O 1
ATOM 757 N N . PHE A 1 96 ? -6.681 0.189 11.798 1.00 97.81 96 PHE A N 1
ATOM 758 C CA . PHE A 1 96 ? -7.162 -0.915 12.631 1.00 97.81 96 PHE A CA 1
ATOM 759 C C . PHE A 1 96 ? -6.154 -1.316 13.709 1.00 97.81 96 PHE A C 1
ATOM 761 O O . PHE A 1 96 ? -6.567 -1.598 14.834 1.00 97.81 96 PHE A O 1
ATOM 768 N N . GLN A 1 97 ? -4.847 -1.255 13.435 1.00 98.25 97 GLN A N 1
ATOM 769 C CA . GLN A 1 97 ? -3.834 -1.377 14.483 1.00 98.25 97 GLN A CA 1
ATOM 770 C C . GLN A 1 97 ? -4.062 -0.322 15.576 1.00 98.25 97 GLN A C 1
ATOM 772 O O . GLN A 1 97 ? -4.140 -0.665 16.755 1.00 98.25 97 GLN A O 1
ATOM 777 N N . THR A 1 98 ? -4.261 0.940 15.189 1.00 98.31 98 THR A N 1
ATOM 778 C CA . THR A 1 98 ? -4.517 2.035 16.136 1.00 98.31 98 THR A CA 1
ATOM 779 C C . THR A 1 98 ? -5.797 1.796 16.942 1.00 98.31 98 THR A C 1
ATOM 781 O O . THR A 1 98 ? -5.819 2.003 18.157 1.00 98.31 98 THR A O 1
ATOM 784 N N . ILE A 1 99 ? -6.875 1.331 16.302 1.00 97.69 99 ILE A N 1
ATOM 785 C CA . ILE A 1 99 ? -8.122 0.984 16.999 1.00 97.69 99 ILE A CA 1
ATOM 786 C C . ILE A 1 99 ? -7.869 -0.116 18.030 1.00 97.69 99 ILE A C 1
ATOM 788 O O . ILE A 1 99 ? -8.306 0.029 19.172 1.00 97.69 99 ILE A O 1
ATOM 792 N N . ASN A 1 100 ? -7.146 -1.174 17.661 1.00 97.38 100 ASN A N 1
ATOM 793 C CA . ASN A 1 100 ? -6.819 -2.260 18.576 1.00 97.38 100 ASN A CA 1
ATOM 794 C C . ASN A 1 100 ? -5.985 -1.765 19.767 1.00 97.38 100 ASN A C 1
ATOM 796 O O . ASN A 1 100 ? -6.295 -2.087 20.906 1.00 97.38 100 ASN A O 1
ATOM 800 N N . GLU A 1 101 ? -4.981 -0.920 19.534 1.00 98.44 101 GLU A N 1
ATOM 801 C CA . GLU A 1 101 ? -4.147 -0.349 20.599 1.00 98.44 101 GLU A CA 1
ATOM 802 C C . GLU A 1 101 ? -4.940 0.550 21.560 1.00 98.44 101 GLU A C 1
ATOM 804 O O . GLU A 1 101 ? -4.667 0.573 22.759 1.00 98.44 101 GLU A O 1
ATOM 809 N N . LYS A 1 102 ? -5.927 1.304 21.055 1.00 98.19 102 LYS A N 1
ATOM 810 C CA . LYS A 1 102 ? -6.716 2.243 21.873 1.00 98.19 102 LYS A CA 1
ATOM 811 C C . LYS A 1 102 ? -7.951 1.627 22.517 1.00 98.19 102 LYS A C 1
ATOM 813 O O . LYS A 1 102 ? -8.378 2.110 23.562 1.00 98.19 102 LYS A O 1
ATOM 818 N N . LYS A 1 103 ? -8.550 0.608 21.900 1.00 96.06 103 LYS A N 1
ATOM 819 C CA . LYS A 1 103 ? -9.779 -0.039 22.388 1.00 96.06 103 LYS A CA 1
ATOM 820 C C . LYS A 1 103 ? -9.548 -1.439 22.954 1.00 96.06 103 LYS A C 1
ATOM 822 O O . LYS A 1 103 ? -10.458 -1.967 23.584 1.00 96.06 103 LYS A O 1
ATOM 827 N N . GLY A 1 104 ? -8.380 -2.038 22.722 1.00 96.81 104 GLY A N 1
ATOM 828 C CA . GLY A 1 104 ? -8.039 -3.403 23.136 1.00 96.81 104 GLY A CA 1
ATOM 829 C C . GLY A 1 104 ? -8.818 -4.500 22.406 1.00 96.81 104 GLY A C 1
ATOM 830 O O . GLY A 1 104 ? -8.812 -5.643 22.852 1.00 96.81 104 GLY A O 1
ATOM 831 N N . ARG A 1 105 ? -9.547 -4.150 21.339 1.00 94.31 105 ARG A N 1
ATOM 832 C CA . ARG A 1 105 ? -10.418 -5.061 20.591 1.00 94.31 105 ARG A CA 1
ATOM 833 C C . ARG A 1 105 ? -10.659 -4.568 19.171 1.00 94.31 105 ARG A C 1
ATOM 835 O O . ARG A 1 105 ? -10.639 -3.360 18.917 1.00 94.31 105 ARG A O 1
ATOM 842 N N . LEU A 1 106 ? -10.966 -5.513 18.287 1.00 96.06 106 LEU A N 1
ATOM 843 C CA . LEU A 1 106 ? -11.371 -5.266 16.901 1.00 96.06 106 LEU A CA 1
ATOM 844 C C . LEU A 1 106 ? -12.839 -5.624 16.617 1.00 96.06 106 LEU A C 1
ATOM 846 O O . LEU A 1 106 ? -13.272 -5.595 15.470 1.00 96.06 106 LEU A O 1
ATOM 850 N N . ASP A 1 107 ? -13.612 -5.909 17.660 1.00 95.38 107 ASP A N 1
ATOM 851 C CA . ASP A 1 107 ? -15.029 -6.245 17.587 1.00 95.38 107 ASP A CA 1
ATOM 852 C C . ASP A 1 107 ? -15.894 -5.252 18.381 1.00 95.38 107 ASP A C 1
ATOM 854 O O . ASP A 1 107 ? -15.404 -4.386 19.115 1.00 95.38 107 ASP A O 1
ATOM 858 N N . ASN A 1 108 ? -17.214 -5.380 18.220 1.00 94.19 108 ASN A N 1
ATOM 859 C CA . ASN A 1 108 ? -18.209 -4.683 19.035 1.00 94.19 108 ASN A CA 1
ATOM 860 C C . ASN A 1 108 ? -17.991 -3.156 19.117 1.00 94.19 108 ASN A C 1
ATOM 862 O O . ASN A 1 108 ? -18.075 -2.523 20.177 1.00 94.19 108 ASN A O 1
ATOM 866 N N . PHE A 1 109 ? -17.686 -2.548 17.973 1.00 95.25 109 PHE A N 1
ATOM 867 C CA . PHE A 1 109 ? -17.718 -1.106 17.796 1.00 95.25 109 PHE A CA 1
ATOM 868 C C . PHE A 1 109 ? -18.333 -0.744 16.448 1.00 95.25 109 PHE A C 1
ATOM 870 O O . PHE A 1 109 ? -18.539 -1.580 15.571 1.00 95.25 109 PHE A O 1
ATOM 877 N N . LYS A 1 110 ? -18.632 0.541 16.304 1.00 96.12 110 LYS A N 1
ATOM 878 C CA . LYS A 1 110 ? -19.125 1.138 15.073 1.00 96.12 110 LYS A CA 1
ATOM 879 C C . LYS A 1 110 ? -18.090 2.122 14.546 1.00 96.12 110 LYS A C 1
ATOM 881 O O . LYS A 1 110 ? -17.530 2.890 15.334 1.00 96.12 110 LYS A O 1
ATOM 886 N N . LEU A 1 111 ? -17.847 2.093 13.241 1.00 97.56 111 LEU A N 1
ATOM 887 C CA . LEU A 1 111 ? -17.017 3.073 12.548 1.00 97.56 111 LEU A CA 1
ATOM 888 C C . LEU A 1 111 ? -17.926 4.085 11.846 1.00 97.56 111 LEU A C 1
ATO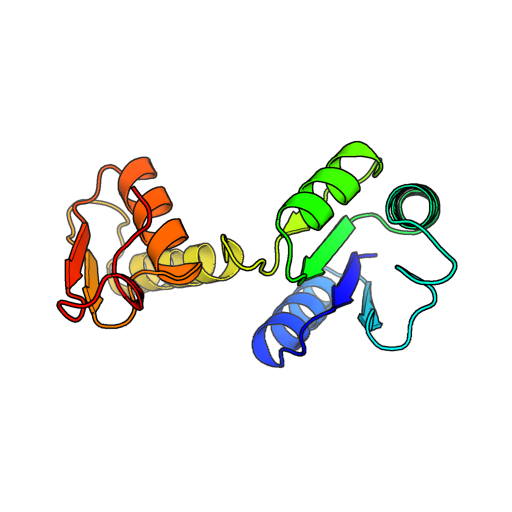M 890 O O . LEU A 1 111 ? -18.954 3.711 11.288 1.00 97.56 111 LEU A O 1
ATOM 894 N N . SER A 1 112 ? -17.564 5.364 11.887 1.00 97.06 112 SER A N 1
ATOM 895 C CA . SER A 1 112 ? -18.254 6.401 11.122 1.00 97.06 112 SER A CA 1
ATOM 896 C C . SER A 1 112 ? -17.237 7.172 10.290 1.00 97.06 112 SER A C 1
ATOM 898 O O . SER A 1 112 ? -16.262 7.671 10.850 1.00 97.06 112 SER A O 1
ATOM 900 N N . TYR A 1 113 ? -17.463 7.274 8.982 1.00 96.88 113 TYR A N 1
ATOM 901 C CA . TYR A 1 113 ? -16.654 8.086 8.071 1.00 96.88 113 TYR A CA 1
ATOM 902 C C . TYR A 1 113 ? -17.457 9.295 7.588 1.00 96.88 113 TYR A C 1
ATOM 904 O O . TYR A 1 113 ? -18.646 9.173 7.292 1.00 96.88 113 TYR A O 1
ATOM 912 N N . PHE A 1 114 ? -16.804 10.454 7.502 1.00 96.25 114 PHE A N 1
ATOM 913 C CA . PHE A 1 114 ? -17.419 11.714 7.094 1.00 96.25 114 PHE A CA 1
ATOM 914 C C . PHE A 1 114 ? -16.602 12.368 5.983 1.00 96.25 114 PHE A C 1
ATOM 916 O O . PHE A 1 114 ? -15.388 12.508 6.121 1.00 96.25 114 PHE A O 1
ATOM 923 N N . GLY A 1 115 ? -17.273 12.840 4.934 1.00 94.56 115 GLY A N 1
ATOM 924 C CA . GLY A 1 115 ? -16.653 13.615 3.862 1.00 94.56 115 GLY A CA 1
ATOM 925 C C . GLY A 1 115 ? -16.821 12.958 2.503 1.00 94.56 115 GLY A C 1
ATOM 926 O O . GLY A 1 115 ? -17.922 12.559 2.137 1.00 94.56 115 GLY A O 1
ATOM 927 N N . ASP A 1 116 ? -15.733 12.897 1.746 1.00 94.88 116 ASP A N 1
ATOM 928 C CA . ASP A 1 116 ? -15.716 12.276 0.429 1.00 94.88 116 ASP A CA 1
ATOM 929 C C . ASP A 1 116 ? -15.762 10.750 0.555 1.00 94.88 116 ASP A C 1
ATOM 931 O O . ASP A 1 116 ? -14.799 10.126 0.994 1.00 94.88 116 ASP A O 1
ATOM 935 N N . ALA A 1 117 ? -16.892 10.148 0.202 1.00 94.25 117 ALA A N 1
ATOM 936 C CA . ALA A 1 117 ? -17.056 8.705 0.248 1.00 94.25 117 ALA A CA 1
ATOM 937 C C . ALA A 1 117 ? -16.704 8.013 -1.080 1.00 94.25 117 ALA A C 1
ATOM 939 O O . ALA A 1 117 ? -16.703 6.783 -1.125 1.00 94.25 117 ALA A O 1
ATOM 940 N N . ASN A 1 118 ? -16.343 8.774 -2.117 1.00 94.19 118 ASN A N 1
ATOM 941 C CA . ASN A 1 118 ? -15.862 8.264 -3.396 1.00 94.19 118 ASN A CA 1
ATOM 942 C C . ASN A 1 118 ? -14.325 8.239 -3.438 1.00 94.19 118 ASN A C 1
ATOM 944 O O . ASN A 1 118 ? -13.680 8.862 -4.283 1.00 94.19 118 ASN A O 1
ATOM 948 N N . ASN A 1 119 ? -13.704 7.544 -2.484 1.00 93.75 119 ASN A N 1
ATOM 949 C CA . ASN A 1 119 ? -12.253 7.394 -2.477 1.00 93.75 119 ASN A CA 1
ATOM 950 C C . ASN A 1 119 ? -11.781 6.059 -1.906 1.00 93.75 119 ASN A C 1
ATOM 952 O O . ASN A 1 119 ? -12.479 5.350 -1.180 1.00 93.75 119 ASN A O 1
ATOM 956 N N . ASN A 1 120 ? -10.525 5.758 -2.221 1.00 92.94 120 ASN A N 1
ATOM 957 C CA . ASN A 1 120 ? -9.828 4.540 -1.832 1.00 92.94 120 ASN A CA 1
ATOM 958 C C . ASN A 1 120 ? -9.820 4.245 -0.321 1.00 92.94 120 ASN A C 1
ATOM 960 O O . ASN A 1 120 ? -9.880 3.077 0.063 1.00 92.94 120 ASN A O 1
ATOM 964 N N . VAL A 1 121 ? -9.775 5.268 0.538 1.00 95.81 121 VAL A N 1
ATOM 965 C CA . VAL A 1 121 ? -9.798 5.098 1.998 1.00 95.81 121 VAL A CA 1
ATOM 966 C C . VAL A 1 121 ? -11.178 4.640 2.454 1.00 95.81 121 VAL A C 1
ATOM 968 O O . VAL A 1 121 ? -11.279 3.649 3.175 1.00 95.81 121 VAL A O 1
ATOM 971 N N . THR A 1 122 ? -12.242 5.313 2.010 1.00 95.69 122 THR A N 1
ATOM 972 C CA . THR A 1 122 ? -13.617 4.925 2.347 1.00 95.69 122 THR A CA 1
ATOM 973 C C . THR A 1 122 ? -13.901 3.497 1.895 1.00 95.69 122 THR A C 1
ATOM 975 O O . THR A 1 122 ? -14.415 2.694 2.674 1.00 95.69 122 THR A O 1
ATOM 978 N N . TYR A 1 123 ? -13.485 3.146 0.677 1.00 95.19 123 TYR A N 1
ATOM 979 C CA . TYR A 1 123 ? -13.675 1.809 0.130 1.00 95.19 123 TYR A CA 1
ATOM 980 C C . TYR A 1 123 ? -12.968 0.711 0.929 1.00 95.19 123 TYR A C 1
ATOM 982 O O . TYR A 1 123 ? -13.583 -0.316 1.223 1.00 95.19 123 TYR A O 1
ATOM 990 N N . ASP A 1 124 ? -11.709 0.901 1.330 1.00 96.50 124 ASP A N 1
ATOM 991 C CA . ASP A 1 124 ? -11.020 -0.115 2.133 1.00 96.50 124 ASP A CA 1
ATOM 992 C C . ASP A 1 124 ? -11.488 -0.149 3.593 1.00 96.50 124 ASP A C 1
ATOM 994 O O . ASP A 1 124 ? -11.518 -1.229 4.185 1.00 96.50 124 ASP A O 1
ATOM 998 N N . LEU A 1 125 ? -11.925 0.977 4.172 1.00 96.94 125 LEU A N 1
ATOM 999 C CA . LEU A 1 125 ? -12.589 0.971 5.480 1.00 96.94 125 LEU A CA 1
ATOM 1000 C C . LEU A 1 125 ? -13.868 0.129 5.438 1.00 96.94 125 LEU A C 1
ATOM 1002 O O . LEU A 1 125 ? -14.091 -0.681 6.340 1.00 96.94 125 LEU A O 1
ATOM 1006 N N . MET A 1 126 ? -14.676 0.272 4.382 1.00 95.38 126 MET A N 1
ATOM 1007 C CA . MET A 1 126 ? -15.884 -0.532 4.181 1.00 95.38 126 MET A CA 1
ATOM 1008 C C . MET A 1 126 ? -15.548 -2.022 4.047 1.00 95.38 126 MET A C 1
ATOM 1010 O O . MET A 1 126 ? -16.184 -2.847 4.704 1.00 95.38 126 MET A O 1
ATOM 1014 N N . ARG A 1 127 ? -14.516 -2.377 3.264 1.00 95.50 127 ARG A N 1
ATOM 1015 C CA . ARG A 1 127 ? -14.039 -3.768 3.134 1.00 95.50 127 ARG A CA 1
ATOM 1016 C C . ARG A 1 127 ? -13.586 -4.339 4.470 1.00 95.50 127 ARG A C 1
ATOM 1018 O O . ARG A 1 127 ? -14.001 -5.436 4.830 1.00 95.50 127 ARG A O 1
ATOM 1025 N N . MET A 1 128 ? -12.780 -3.593 5.221 1.00 96.62 128 MET A N 1
ATOM 1026 C CA . MET A 1 128 ? -12.280 -4.048 6.514 1.00 96.62 128 MET A CA 1
ATOM 1027 C C . MET A 1 128 ? -13.419 -4.205 7.527 1.00 96.62 128 MET A C 1
ATOM 1029 O O . MET A 1 128 ? -13.487 -5.214 8.225 1.00 96.62 128 MET A O 1
ATOM 1033 N N . CYS A 1 129 ? -14.375 -3.271 7.563 1.00 96.50 129 CYS A N 1
ATOM 1034 C CA . CYS A 1 129 ? -15.563 -3.416 8.403 1.00 96.50 129 CYS A CA 1
ATOM 1035 C C . CYS A 1 129 ? -16.376 -4.661 8.023 1.00 96.50 129 CYS A C 1
ATOM 1037 O O . CYS A 1 129 ? -16.787 -5.398 8.915 1.00 96.50 129 CYS A O 1
ATOM 1039 N N . ALA A 1 130 ? -16.542 -4.951 6.729 1.00 95.69 130 ALA A N 1
ATOM 1040 C CA . ALA A 1 130 ? -17.209 -6.170 6.274 1.00 95.69 130 ALA A CA 1
ATOM 1041 C C . ALA A 1 130 ? -16.462 -7.445 6.712 1.00 95.69 130 ALA A C 1
ATOM 1043 O O . ALA A 1 130 ? -17.095 -8.383 7.190 1.00 95.69 130 ALA A O 1
ATOM 1044 N N . MET A 1 131 ? -15.126 -7.466 6.622 1.00 95.56 131 MET A N 1
ATOM 1045 C CA . MET A 1 131 ? -14.299 -8.602 7.057 1.00 95.56 131 MET A CA 1
ATOM 1046 C C . MET A 1 131 ? -14.403 -8.881 8.563 1.00 95.56 131 MET A C 1
ATOM 1048 O O . MET A 1 131 ? -14.409 -10.040 8.967 1.00 95.56 131 MET A O 1
ATOM 1052 N N . PHE A 1 132 ? -14.504 -7.836 9.389 1.00 95.56 132 PHE A N 1
ATOM 1053 C CA . PHE A 1 132 ? -14.622 -7.952 10.848 1.00 95.56 132 PHE A CA 1
ATOM 1054 C C . PHE A 1 132 ? -16.077 -8.020 11.354 1.00 95.56 132 PHE A C 1
ATOM 1056 O O . PHE A 1 132 ? -16.300 -8.095 12.561 1.00 95.56 132 PHE A O 1
ATOM 1063 N N . GLY A 1 133 ? -17.077 -7.978 10.466 1.00 96.38 133 GLY A N 1
ATOM 1064 C CA . GLY A 1 133 ? -18.493 -7.959 10.857 1.00 96.38 133 GLY A CA 1
ATOM 1065 C C . GLY A 1 133 ? -18.909 -6.684 11.604 1.00 96.38 133 GLY A C 1
ATOM 1066 O O . GLY A 1 133 ? -19.812 -6.709 12.440 1.00 96.38 133 GLY A O 1
ATOM 1067 N N . LEU A 1 134 ? -18.236 -5.566 11.333 1.00 97.06 134 LEU A N 1
ATOM 1068 C CA . LEU A 1 134 ? -18.470 -4.280 11.977 1.00 97.06 134 LEU A CA 1
ATOM 1069 C C . LEU A 1 134 ? -19.474 -3.443 11.193 1.00 97.06 134 LEU A C 1
ATOM 1071 O O . LEU A 1 134 ? -19.471 -3.396 9.963 1.00 97.06 134 LEU A O 1
ATOM 1075 N N . ARG A 1 135 ? -20.289 -2.683 11.926 1.00 97.00 135 ARG A N 1
ATOM 1076 C CA . ARG A 1 135 ? -21.129 -1.653 11.320 1.00 97.00 135 ARG A CA 1
ATOM 1077 C C . ARG A 1 135 ? -20.286 -0.423 10.986 1.00 97.00 135 ARG A C 1
ATOM 1079 O O . ARG A 1 135 ? -19.670 0.163 11.880 1.00 97.00 135 ARG A O 1
ATOM 1086 N N . MET A 1 136 ? -20.355 0.011 9.731 1.00 96.44 136 MET A N 1
ATOM 1087 C CA . MET A 1 136 ? -19.825 1.291 9.276 1.00 96.44 136 MET A CA 1
ATOM 1088 C C . MET A 1 136 ? -20.962 2.195 8.803 1.00 96.44 136 MET A C 1
ATOM 1090 O O . MET A 1 136 ? -21.769 1.786 7.974 1.00 96.44 136 MET A O 1
ATOM 1094 N N . ASP A 1 137 ? -21.016 3.420 9.317 1.00 96.44 137 ASP A N 1
ATOM 1095 C CA . ASP A 1 137 ? -21.886 4.471 8.791 1.00 96.44 137 ASP A CA 1
ATOM 1096 C C . ASP A 1 137 ? -21.037 5.456 7.974 1.00 96.44 137 ASP A C 1
ATOM 1098 O O . ASP A 1 137 ? -19.973 5.892 8.416 1.00 96.44 137 ASP A O 1
ATOM 1102 N N . VAL A 1 138 ? -21.508 5.831 6.787 1.00 95.75 138 VAL A N 1
ATOM 1103 C CA . VAL A 1 138 ? -20.816 6.776 5.901 1.00 95.75 138 VAL A CA 1
ATOM 1104 C C . VAL A 1 138 ? -21.709 7.985 5.670 1.00 95.75 138 VAL A C 1
ATOM 1106 O O . VAL A 1 138 ? -22.849 7.847 5.230 1.00 95.75 138 VAL A O 1
ATOM 1109 N N . ALA A 1 139 ? -21.195 9.170 5.981 1.00 95.69 139 ALA A N 1
ATOM 1110 C CA . ALA A 1 139 ? -21.879 10.439 5.786 1.00 95.69 139 ALA A CA 1
ATOM 1111 C C . ALA A 1 139 ? -21.110 11.293 4.771 1.00 95.69 139 ALA A C 1
ATOM 1113 O O . ALA A 1 139 ? -20.012 11.771 5.051 1.00 95.69 139 ALA A O 1
ATOM 1114 N N . CYS A 1 140 ? -21.705 11.507 3.601 1.00 95.94 140 CYS A N 1
ATOM 1115 C CA . CYS A 1 140 ? -21.130 12.296 2.513 1.00 95.94 140 CYS A CA 1
ATOM 1116 C C . CYS A 1 140 ? -22.094 13.398 2.037 1.00 95.94 140 CYS A C 1
ATOM 1118 O O . CYS A 1 140 ? -23.299 13.334 2.317 1.00 95.94 140 CYS A O 1
ATOM 1120 N N . PRO A 1 141 ? -21.591 14.443 1.348 1.00 95.31 141 PRO A N 1
ATOM 1121 C CA . PRO A 1 141 ? -22.434 15.410 0.654 1.00 95.31 141 PRO A CA 1
ATOM 1122 C C . PRO A 1 141 ? -23.429 14.731 -0.296 1.00 95.31 141 PRO A C 1
ATOM 1124 O O . PRO A 1 141 ? -23.110 13.729 -0.927 1.00 95.31 141 PRO A O 1
ATOM 1127 N N . LYS A 1 142 ? -24.621 15.322 -0.461 1.00 92.38 142 LYS A N 1
ATOM 1128 C CA . LYS A 1 142 ? -25.623 14.883 -1.452 1.00 92.38 142 LYS A CA 1
ATOM 1129 C C . LYS A 1 142 ? -25.212 15.283 -2.878 1.00 92.38 142 LYS A C 1
ATOM 1131 O O . LYS A 1 142 ? -25.913 16.045 -3.537 1.00 92.38 142 LYS A O 1
ATOM 1136 N N . ASN A 1 143 ? -24.057 14.815 -3.329 1.00 92.94 143 ASN A N 1
ATOM 1137 C CA . ASN A 1 143 ? -23.587 14.920 -4.703 1.00 92.94 143 ASN A CA 1
ATOM 1138 C C . ASN A 1 143 ? -22.996 13.545 -5.095 1.00 92.94 143 ASN A C 1
ATOM 1140 O O . ASN A 1 143 ? -22.214 12.997 -4.310 1.00 92.94 143 ASN A O 1
ATOM 1144 N N . PRO A 1 144 ? -23.370 12.983 -6.265 1.00 88.50 144 PRO A N 1
ATOM 1145 C CA . PRO A 1 144 ? -22.799 11.744 -6.792 1.00 88.50 144 PRO A CA 1
ATOM 1146 C C . PRO A 1 144 ? -21.270 11.678 -6.752 1.00 88.50 144 PRO A C 1
ATOM 1148 O O . PRO A 1 144 ? -20.737 10.625 -6.429 1.00 88.50 144 PRO A O 1
ATOM 1151 N N . ASP A 1 145 ? -20.576 12.798 -6.969 1.00 92.12 145 ASP A N 1
ATOM 1152 C CA . ASP A 1 145 ? -19.107 12.854 -6.970 1.00 92.12 145 ASP A CA 1
ATOM 1153 C C . ASP A 1 145 ? -18.480 12.411 -5.640 1.00 92.12 145 ASP A C 1
ATOM 1155 O O . ASP A 1 145 ? -17.336 11.973 -5.624 1.00 92.12 145 ASP A O 1
ATOM 1159 N N . TYR A 1 146 ? -19.225 12.519 -4.534 1.00 91.94 146 TYR A N 1
ATOM 1160 C CA . TYR A 1 146 ? -18.776 12.179 -3.182 1.00 91.94 146 TYR A CA 1
ATOM 1161 C C . TYR A 1 146 ? -19.413 10.899 -2.641 1.00 91.94 146 TYR A C 1
ATOM 1163 O O . TYR A 1 146 ? -19.184 10.563 -1.481 1.00 91.94 146 TYR A O 1
ATOM 1171 N N . SER A 1 147 ? -20.270 10.233 -3.415 1.00 89.88 147 SER A N 1
ATOM 1172 C CA . SER A 1 147 ? -20.980 9.028 -2.981 1.00 89.88 147 SER A CA 1
ATOM 1173 C C . SER A 1 147 ? -20.184 7.775 -3.359 1.00 89.88 147 SER A C 1
ATOM 1175 O O . SER A 1 147 ? -19.532 7.790 -4.398 1.00 89.88 147 SER A O 1
ATOM 1177 N N . PRO A 1 148 ? -20.231 6.686 -2.567 1.00 85.75 148 PRO A N 1
ATOM 1178 C CA . PRO A 1 148 ? -19.583 5.437 -2.954 1.00 85.75 148 PRO A CA 1
ATOM 1179 C C . PRO A 1 148 ? -20.110 4.924 -4.296 1.00 85.75 148 PRO A C 1
ATOM 1181 O O . PRO A 1 148 ? -21.328 4.907 -4.502 1.00 85.75 148 PRO A O 1
ATOM 1184 N N . ASP A 1 149 ? -19.212 4.436 -5.150 1.00 81.81 149 ASP A N 1
ATOM 1185 C CA . ASP A 1 149 ? -19.588 3.617 -6.300 1.00 81.81 149 ASP A CA 1
ATOM 1186 C C . ASP A 1 149 ? -20.318 2.358 -5.798 1.00 81.81 149 ASP A C 1
ATOM 1188 O O . ASP A 1 149 ? -19.848 1.681 -4.875 1.00 81.81 149 ASP A O 1
ATOM 1192 N N . GLN A 1 150 ? -21.491 2.080 -6.376 1.00 56.19 150 GLN A N 1
ATOM 1193 C CA . GLN A 1 150 ? -22.307 0.899 -6.064 1.00 56.19 150 GLN A CA 1
ATOM 1194 C C . GLN A 1 150 ? -21.843 -0.341 -6.826 1.00 56.19 150 GLN A C 1
ATOM 1196 O O . GLN A 1 150 ? -21.537 -0.216 -8.034 1.00 56.19 150 GLN A O 1
#

InterPro domains:
  IPR002292 Ornithine/putrescine carbamoyltransferase [PR00102] (4-18)
  IPR002292 Ornithine/putrescine carbamoyltransferase [PR00102] (37-50)
  IPR002292 Ornithine/putrescine carbamoyltransferase [PR00102] (77-91)
  IPR006130 Aspartate/ornithine carbamoyltransferase [PR00100] (6-25)
  IPR006130 Aspartate/ornithine carbamoyltransferase [PR00100] (88-99)
  IPR006131 Aspartate/ornithine carbamoyltransferase, Asp/Orn-binding domain [PF00185] (108-149)
  IPR006132 Aspartate/ornithine carbamoyltransferase, carbamoyl-P binding [PF02729] (1-101)
  IPR036901 Aspartate/ornithine carbamoyltransferase superfamily [G3DSA:3.40.50.1370] (1-90)
  IPR036901 Aspartate/ornithine carbamoyltransferase superfamily [G3DSA:3.40.50.1370] (91-145)
  IPR036901 Aspartate/ornithine carbamoyltransferase superfamily [SSF53671] (1-146)

pLDDT: mean 94.69, std 5.74, range [56.19, 98.69]

Foldseek 3Di:
DEEEEEQDDDDVLVCCVQVVQVVVVHHYHYDYPVPDCDVPPDDLLVCQQVVLVPDQEYEYEEADPVSQVSSVVRHPHHYHDCDYFAARQVVVVVVQVVCCVVVVDNDDDEAEEEEQCQGRVVNNNVVSCVVRVHHYHYYYPPDPRRHYDD

Radius of gyration: 17.24 Å; Cα contacts (8 Å, |Δi|>4): 247; chains: 1; bounding box: 43×29×46 Å

Mean predicted aligned error: 3.54 Å